Protein AF-A0A3C1PVX0-F1 (afdb_monomer_lite)

Structure (mmCIF, N/CA/C/O backbone):
data_AF-A0A3C1PVX0-F1
#
_entry.id   AF-A0A3C1PVX0-F1
#
loop_
_atom_site.group_PDB
_atom_site.id
_atom_site.type_symbol
_atom_site.label_atom_id
_atom_site.label_alt_id
_atom_site.label_comp_id
_atom_site.label_asym_id
_atom_site.label_entity_id
_atom_site.label_seq_id
_atom_site.pdbx_PDB_ins_code
_atom_site.Cartn_x
_atom_site.Cartn_y
_atom_site.Cartn_z
_atom_site.occupancy
_atom_site.B_iso_or_equiv
_atom_site.auth_seq_id
_atom_site.auth_comp_id
_atom_site.auth_asym_id
_atom_site.auth_atom_id
_atom_site.pdbx_PDB_model_num
ATOM 1 N N . MET A 1 1 ? -6.957 -1.877 -11.340 1.00 62.81 1 MET A N 1
ATOM 2 C CA . MET A 1 1 ? -6.090 -3.019 -10.958 1.00 62.81 1 MET A CA 1
ATOM 3 C C . MET A 1 1 ? -4.929 -2.990 -11.927 1.00 62.81 1 MET A C 1
ATOM 5 O O . MET A 1 1 ? -5.210 -2.906 -13.118 1.00 62.81 1 MET A O 1
ATOM 9 N N . LEU A 1 2 ? -3.681 -2.945 -11.444 1.00 73.19 2 LEU A N 1
ATOM 10 C CA . LEU A 1 2 ? -2.524 -2.534 -12.256 1.00 73.19 2 LEU A CA 1
ATOM 11 C C . LEU A 1 2 ? -2.426 -3.226 -13.622 1.00 73.19 2 LEU A C 1
ATOM 13 O O . LEU A 1 2 ? -1.989 -2.588 -14.568 1.00 73.19 2 LEU A O 1
ATOM 17 N N . ASP A 1 3 ? -2.861 -4.479 -13.747 1.00 71.69 3 ASP A N 1
ATOM 18 C CA . ASP A 1 3 ? -2.781 -5.229 -15.006 1.00 71.69 3 ASP A CA 1
ATOM 19 C C . ASP A 1 3 ? -3.621 -4.648 -16.162 1.00 71.69 3 ASP A C 1
ATOM 21 O O . ASP A 1 3 ? -3.295 -4.906 -17.313 1.00 71.69 3 ASP A O 1
ATOM 25 N N . ASN A 1 4 ? -4.649 -3.832 -15.888 1.00 74.00 4 ASN A N 1
ATOM 26 C CA . ASN A 1 4 ? -5.519 -3.260 -16.933 1.00 74.00 4 ASN A CA 1
ATOM 27 C C . ASN A 1 4 ? -5.312 -1.759 -17.163 1.00 74.00 4 ASN A C 1
ATOM 29 O O . ASN A 1 4 ? -5.643 -1.247 -18.227 1.00 74.00 4 ASN A O 1
ATOM 33 N N . THR A 1 5 ? -4.859 -1.029 -16.142 1.00 78.62 5 THR A N 1
ATOM 34 C CA . THR A 1 5 ? -4.835 0.445 -16.159 1.00 78.62 5 THR A CA 1
ATOM 35 C C . THR A 1 5 ? -3.498 1.038 -15.740 1.00 78.62 5 THR A C 1
ATOM 37 O O . THR A 1 5 ? -3.405 2.258 -15.662 1.00 78.62 5 THR A O 1
ATOM 40 N N . GLU A 1 6 ? -2.522 0.203 -15.362 1.00 81.50 6 GLU A N 1
ATOM 41 C CA . GLU A 1 6 ? -1.255 0.616 -14.732 1.00 81.50 6 GLU A CA 1
ATOM 42 C C . GLU A 1 6 ? -1.448 1.537 -13.513 1.00 81.50 6 GLU A C 1
ATOM 44 O O . GLU A 1 6 ? -0.585 2.331 -13.156 1.00 81.50 6 GLU A O 1
ATOM 49 N N . LYS A 1 7 ? -2.611 1.428 -12.857 1.00 90.50 7 LYS A N 1
ATOM 50 C CA . LYS A 1 7 ? -2.986 2.224 -11.685 1.00 90.50 7 LYS A CA 1
ATOM 51 C C . LYS A 1 7 ? -3.535 1.354 -10.566 1.00 90.50 7 LYS A C 1
ATOM 53 O O . LYS A 1 7 ? -4.226 0.353 -10.819 1.00 90.50 7 LYS A O 1
ATOM 58 N N . CYS A 1 8 ? -3.286 1.769 -9.326 1.00 93.38 8 CYS A N 1
ATOM 59 C CA . CYS A 1 8 ? -3.821 1.125 -8.119 1.00 93.38 8 CYS A CA 1
ATOM 60 C C . CYS A 1 8 ? -4.998 1.841 -7.449 1.00 93.38 8 CYS A C 1
ATOM 62 O O . CYS A 1 8 ? -5.347 1.478 -6.326 1.00 93.38 8 CYS A O 1
ATOM 64 N N . ASP A 1 9 ? -5.648 2.800 -8.110 1.00 94.75 9 ASP A N 1
A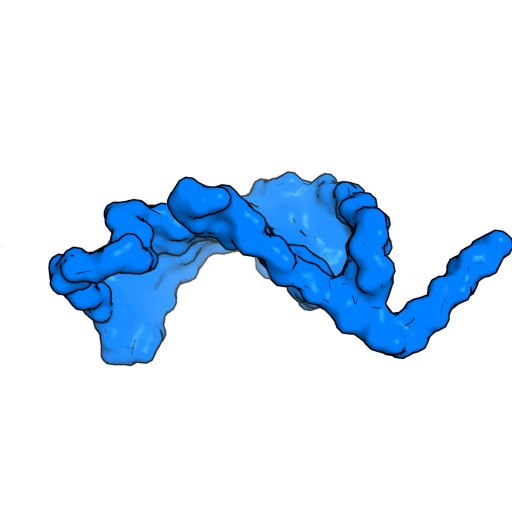TOM 65 C CA . ASP A 1 9 ? -6.821 3.465 -7.538 1.00 94.75 9 ASP A CA 1
ATOM 66 C C . ASP A 1 9 ? -7.937 2.476 -7.175 1.00 94.75 9 ASP A C 1
ATOM 68 O O . ASP A 1 9 ? -8.286 1.571 -7.942 1.00 94.75 9 ASP A O 1
ATOM 72 N N . GLY A 1 10 ? -8.522 2.660 -5.992 1.00 93.62 10 GLY A N 1
ATOM 73 C CA . GLY A 1 10 ? -9.640 1.838 -5.553 1.00 93.62 10 GLY A CA 1
ATOM 74 C C . GLY A 1 10 ? -10.208 2.239 -4.200 1.00 93.62 10 GLY A C 1
ATOM 75 O O . GLY A 1 10 ? -9.562 2.900 -3.385 1.00 93.62 10 GLY A O 1
ATOM 76 N N . PHE A 1 11 ? -11.441 1.811 -3.956 1.00 96.38 11 PHE A N 1
ATOM 77 C CA . PHE A 1 11 ? -12.102 1.941 -2.667 1.00 96.38 11 PHE A CA 1
ATOM 78 C C . PHE A 1 11 ? -12.748 0.612 -2.293 1.00 96.38 11 PHE A C 1
ATOM 80 O O . PHE A 1 11 ? -13.510 0.049 -3.078 1.00 96.38 11 PHE A O 1
ATOM 87 N N . TYR A 1 12 ? -12.446 0.120 -1.095 1.00 95.56 12 TYR A N 1
ATOM 88 C CA . TYR A 1 12 ? -12.853 -1.206 -0.646 1.00 95.56 12 TYR A CA 1
ATOM 89 C C . TYR A 1 12 ? -13.418 -1.134 0.761 1.00 95.56 12 TYR A C 1
ATOM 91 O O . TYR A 1 12 ? -12.827 -0.529 1.652 1.00 95.56 12 TYR A O 1
ATOM 99 N N . ARG A 1 13 ? -14.547 -1.803 0.975 1.00 96.25 13 ARG A N 1
ATOM 100 C CA . ARG A 1 13 ? -15.113 -2.019 2.306 1.00 96.25 13 ARG A CA 1
ATOM 101 C C . ARG A 1 13 ? -14.803 -3.453 2.703 1.00 96.25 13 ARG A C 1
ATOM 103 O O . ARG A 1 13 ? -15.278 -4.375 2.047 1.00 96.25 13 ARG A O 1
ATOM 110 N N . ILE A 1 14 ? -13.989 -3.634 3.735 1.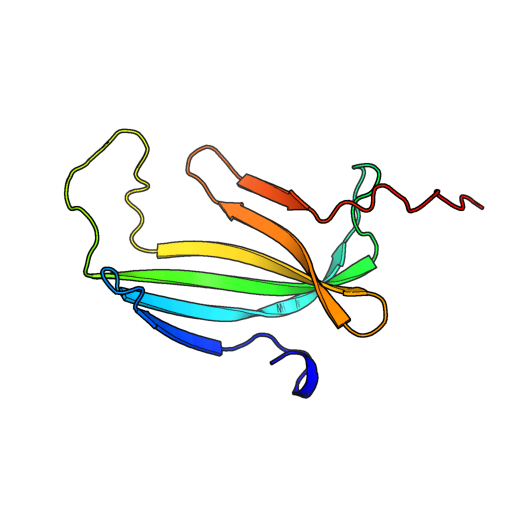00 95.25 14 ILE A N 1
ATOM 111 C CA . ILE A 1 14 ? -13.525 -4.949 4.189 1.00 95.25 14 ILE A CA 1
ATOM 112 C C . ILE A 1 14 ? -14.142 -5.255 5.548 1.00 95.25 14 ILE A C 1
ATOM 114 O O . ILE A 1 14 ? -14.136 -4.413 6.448 1.00 95.25 14 ILE A O 1
ATOM 118 N N . PHE A 1 15 ? -14.648 -6.475 5.696 1.00 95.19 15 PHE A N 1
ATOM 119 C CA . PHE A 1 15 ? -15.113 -7.024 6.961 1.00 95.19 15 PHE A CA 1
ATOM 120 C C . PHE A 1 15 ? -14.365 -8.327 7.250 1.00 95.19 15 PHE A C 1
ATOM 122 O O . PHE A 1 15 ? -14.345 -9.212 6.401 1.00 95.19 15 PHE A O 1
ATOM 129 N N . ASP A 1 16 ? -13.739 -8.430 8.426 1.00 92.56 16 ASP A N 1
ATOM 130 C CA . ASP A 1 16 ? -12.920 -9.593 8.819 1.00 92.56 16 ASP A CA 1
ATOM 131 C C . ASP A 1 16 ? -13.649 -10.579 9.757 1.00 92.56 16 ASP A C 1
ATOM 133 O O . ASP A 1 16 ? -13.016 -11.404 10.410 1.00 92.56 16 ASP A O 1
ATOM 137 N N . GLY A 1 17 ? -14.981 -10.485 9.848 1.00 95.12 17 GLY A N 1
ATOM 138 C CA . GLY A 1 17 ? -15.803 -11.259 10.787 1.00 95.12 17 GLY A CA 1
ATOM 139 C C . GLY A 1 17 ? -16.029 -10.555 12.128 1.00 95.12 17 GLY A C 1
ATOM 140 O O . GLY A 1 17 ? -17.007 -10.845 12.812 1.00 95.12 17 GLY A O 1
ATOM 141 N N . VAL A 1 18 ? -15.179 -9.585 12.482 1.00 92.62 18 VAL A N 1
ATOM 142 C CA . VAL A 1 18 ? -15.315 -8.789 13.716 1.00 92.62 18 VAL A CA 1
ATOM 143 C C . VAL A 1 18 ? -15.226 -7.294 13.424 1.00 92.62 18 VAL A C 1
ATOM 145 O O . VAL A 1 18 ? -16.016 -6.503 13.936 1.00 92.62 18 VAL A O 1
ATOM 148 N N . ARG A 1 19 ? -14.261 -6.890 12.599 1.00 93.00 19 ARG A N 1
ATOM 149 C CA . ARG A 1 19 ? -13.892 -5.501 12.329 1.00 93.00 19 ARG A CA 1
ATOM 150 C C . ARG A 1 19 ? -14.256 -5.100 10.912 1.00 93.00 19 ARG A C 1
ATOM 152 O O . ARG A 1 19 ? -14.114 -5.878 9.970 1.00 93.00 19 ARG A O 1
ATOM 159 N N . ARG A 1 20 ? -14.673 -3.842 10.770 1.00 94.31 20 ARG A N 1
ATOM 160 C CA . ARG A 1 20 ? -14.957 -3.203 9.483 1.00 94.31 20 ARG A CA 1
ATOM 161 C C . ARG A 1 20 ? -13.962 -2.088 9.192 1.00 94.31 20 ARG A C 1
ATOM 163 O O . ARG A 1 20 ? -13.723 -1.222 10.039 1.00 94.31 20 ARG A O 1
ATOM 170 N N . TYR A 1 21 ? -13.455 -2.085 7.967 1.00 94.31 21 TYR A N 1
ATOM 171 C CA . TYR A 1 21 ? -12.492 -1.122 7.455 1.00 94.31 21 TYR A CA 1
ATOM 172 C C . TYR A 1 21 ? -12.992 -0.559 6.130 1.00 94.31 21 TYR A C 1
ATOM 174 O O . TYR A 1 21 ? -13.482 -1.310 5.287 1.00 94.31 21 TYR A O 1
ATOM 182 N N . ASP A 1 22 ? -12.785 0.733 5.923 1.00 95.94 22 ASP A N 1
ATOM 183 C CA . ASP A 1 22 ? -12.857 1.334 4.598 1.00 95.94 22 ASP A CA 1
ATOM 184 C C . ASP A 1 22 ? -11.417 1.627 4.156 1.00 95.94 22 ASP A C 1
ATOM 186 O O . ASP A 1 22 ? -10.683 2.349 4.835 1.00 95.94 22 ASP A O 1
ATOM 190 N N . LEU A 1 23 ? -10.990 1.034 3.043 1.00 95.44 23 LEU A N 1
ATOM 191 C CA . LEU A 1 23 ? -9.690 1.280 2.434 1.00 95.44 23 LEU A CA 1
ATOM 192 C C . LEU A 1 23 ? -9.868 2.168 1.215 1.00 95.44 23 LEU A C 1
ATOM 194 O O . LEU A 1 23 ? -10.667 1.867 0.329 1.00 95.44 23 LEU A O 1
ATOM 198 N N . ARG A 1 24 ? -9.064 3.223 1.139 1.00 96.44 24 ARG A N 1
ATOM 199 C CA . ARG A 1 24 ? -8.883 4.023 -0.067 1.00 96.44 24 ARG A CA 1
ATOM 200 C C . ARG A 1 24 ? -7.453 3.852 -0.546 1.00 96.44 24 ARG A C 1
ATOM 202 O O . ARG A 1 24 ? -6.529 4.099 0.220 1.00 96.44 24 ARG A O 1
ATOM 209 N N . ILE A 1 25 ? -7.288 3.453 -1.797 1.00 96.12 25 ILE A N 1
ATOM 210 C CA . ILE A 1 25 ? -5.995 3.368 -2.467 1.00 96.12 25 ILE A CA 1
ATOM 211 C C . ILE A 1 25 ? -5.971 4.454 -3.534 1.00 96.12 25 ILE A C 1
ATOM 213 O O . ILE A 1 25 ? -6.927 4.581 -4.302 1.00 96.12 25 ILE A O 1
ATOM 217 N N . LYS A 1 26 ? -4.915 5.262 -3.536 1.00 96.69 26 LYS A N 1
ATOM 218 C CA . LYS A 1 26 ? -4.642 6.261 -4.565 1.00 96.69 26 LYS A CA 1
ATOM 219 C C . LYS A 1 26 ? -3.364 5.894 -5.293 1.00 96.69 26 LYS A C 1
ATOM 221 O O . LYS A 1 26 ? -2.372 5.535 -4.652 1.00 96.69 26 LYS A O 1
ATOM 226 N N . ASP A 1 27 ? -3.399 6.012 -6.610 1.00 96.44 27 ASP A N 1
ATOM 227 C CA . ASP A 1 27 ? -2.196 5.873 -7.416 1.00 96.44 27 ASP A CA 1
ATOM 228 C C . ASP A 1 27 ? -1.244 7.054 -7.171 1.00 96.44 27 ASP A C 1
ATOM 230 O O . ASP A 1 27 ? -1.641 8.221 -7.198 1.00 96.44 27 ASP A O 1
ATOM 234 N N . GLY A 1 28 ? 0.011 6.731 -6.873 1.00 95.81 28 GLY A N 1
ATOM 235 C CA . GLY A 1 28 ? 1.106 7.675 -6.663 1.00 95.81 28 GLY A CA 1
ATOM 236 C C . GLY A 1 28 ? 2.072 7.742 -7.846 1.00 95.81 28 GLY A C 1
ATOM 237 O O . GLY A 1 28 ? 3.115 8.384 -7.726 1.00 95.81 28 GLY A O 1
ATOM 238 N N . GLY A 1 29 ? 1.748 7.083 -8.963 1.00 95.31 29 GLY A N 1
ATOM 239 C CA . GLY A 1 29 ? 2.564 7.038 -10.167 1.00 95.31 29 GLY A CA 1
ATOM 240 C C . GLY A 1 29 ? 3.776 6.109 -10.087 1.00 95.31 29 GLY A C 1
ATOM 241 O O . GLY A 1 29 ? 4.027 5.414 -9.098 1.00 95.31 29 GLY A O 1
ATOM 242 N N . LEU A 1 30 ? 4.536 6.099 -11.181 1.00 95.62 30 LEU A N 1
ATOM 243 C CA . LEU A 1 30 ? 5.772 5.339 -11.315 1.00 95.62 30 LEU A CA 1
ATOM 244 C C . LEU A 1 30 ? 6.911 6.040 -10.565 1.00 95.62 30 LEU A C 1
ATOM 246 O O . LEU A 1 30 ? 7.139 7.236 -10.737 1.00 95.62 30 LEU A O 1
ATOM 250 N N . GLN A 1 31 ? 7.664 5.287 -9.767 1.00 96.50 31 GLN A N 1
ATOM 251 C CA . GLN A 1 31 ? 8.779 5.802 -8.984 1.00 96.50 31 GLN A CA 1
ATOM 252 C C . GLN A 1 31 ? 10.012 4.910 -9.136 1.00 96.50 31 GLN A C 1
ATOM 254 O O . GLN A 1 31 ? 9.930 3.688 -9.021 1.00 96.50 31 GLN A O 1
ATOM 259 N N . MET A 1 32 ? 11.174 5.523 -9.370 1.00 96.12 32 MET A N 1
ATOM 260 C CA . MET A 1 32 ? 12.454 4.818 -9.331 1.00 96.12 32 MET A CA 1
ATOM 261 C C . MET A 1 32 ? 12.821 4.511 -7.877 1.00 96.12 32 MET A C 1
ATOM 263 O O . MET A 1 32 ? 12.920 5.418 -7.046 1.00 96.12 32 MET A O 1
ATOM 267 N N . LEU A 1 33 ? 13.017 3.232 -7.556 1.00 94.81 33 LEU A N 1
ATOM 268 C CA . LEU A 1 33 ? 13.484 2.801 -6.246 1.00 94.81 33 LEU A CA 1
ATOM 269 C C . LEU A 1 33 ? 14.985 2.549 -6.277 1.00 94.81 33 LEU A C 1
ATOM 271 O O . LEU A 1 33 ? 15.453 1.540 -6.798 1.00 94.81 33 LEU A O 1
ATOM 275 N N . GLU A 1 34 ? 15.719 3.435 -5.619 1.00 91.69 34 GLU A N 1
ATOM 276 C CA . GLU A 1 34 ? 17.122 3.232 -5.279 1.00 91.69 34 GLU A CA 1
ATOM 277 C C . GLU A 1 34 ? 17.235 2.699 -3.844 1.00 91.69 34 GLU A C 1
ATOM 279 O O . GLU A 1 34 ? 16.401 2.981 -2.967 1.00 91.69 34 GLU A O 1
ATOM 284 N N . THR A 1 35 ? 18.252 1.880 -3.578 1.00 84.44 35 THR A N 1
ATOM 285 C CA . THR A 1 35 ? 18.511 1.381 -2.227 1.00 84.44 35 THR A CA 1
ATOM 286 C C . THR A 1 35 ? 19.979 1.043 -2.005 1.00 84.44 35 THR A C 1
ATOM 288 O O . THR A 1 35 ? 20.651 0.502 -2.875 1.00 84.44 35 THR A O 1
ATOM 291 N N . LYS A 1 36 ? 20.466 1.337 -0.796 1.00 84.75 36 LYS A N 1
ATOM 292 C CA . LYS A 1 36 ? 21.787 0.906 -0.317 1.00 84.75 36 LYS A CA 1
ATOM 293 C C . LYS A 1 36 ? 21.731 -0.445 0.407 1.00 84.75 36 LYS A C 1
ATOM 295 O O . LYS A 1 36 ? 22.772 -0.968 0.788 1.00 84.75 36 LYS A O 1
ATOM 300 N N . VAL A 1 37 ? 20.532 -1.000 0.625 1.00 85.50 37 VAL A N 1
ATOM 301 C CA . VAL A 1 37 ? 20.330 -2.258 1.358 1.00 85.50 37 VAL A CA 1
ATOM 302 C C . VAL A 1 37 ? 20.571 -3.440 0.410 1.00 85.50 37 VAL A C 1
ATOM 304 O O . VAL A 1 37 ? 19.832 -3.578 -0.568 1.00 85.50 37 VAL A O 1
ATOM 307 N N . PRO A 1 38 ? 21.565 -4.308 0.673 1.00 85.50 38 PRO A N 1
ATOM 308 C CA . PRO A 1 38 ? 21.843 -5.459 -0.181 1.00 85.50 38 PRO A CA 1
ATOM 309 C C . PRO A 1 38 ? 20.620 -6.369 -0.363 1.00 85.50 38 PRO A C 1
ATOM 311 O O . PRO A 1 38 ? 19.857 -6.595 0.575 1.00 85.50 38 PRO A O 1
ATOM 314 N N . GLY A 1 39 ? 20.431 -6.878 -1.583 1.00 84.81 39 GLY A N 1
ATOM 315 C CA . GLY A 1 39 ? 19.357 -7.817 -1.928 1.00 84.81 39 GLY A CA 1
ATOM 316 C C . GLY A 1 39 ? 17.952 -7.212 -2.014 1.00 84.81 39 GLY A C 1
ATOM 317 O O . GLY A 1 39 ? 17.007 -7.946 -2.285 1.00 84.81 39 GLY A O 1
ATOM 318 N N . SER A 1 40 ? 17.786 -5.905 -1.782 1.00 90.81 40 SER A N 1
ATOM 319 C CA . SER A 1 40 ? 16.506 -5.219 -1.993 1.00 90.81 40 SER A CA 1
ATOM 320 C C . SER A 1 40 ? 16.273 -4.921 -3.476 1.00 90.81 40 SER A C 1
ATOM 322 O O . SER A 1 40 ? 17.219 -4.650 -4.211 1.00 90.81 40 SER A O 1
ATOM 324 N N . TYR A 1 41 ? 15.007 -4.918 -3.896 1.00 92.38 41 TYR A N 1
ATOM 325 C CA . TYR A 1 41 ? 14.612 -4.534 -5.254 1.00 92.38 41 TYR A CA 1
ATOM 326 C C . TYR A 1 41 ? 15.107 -3.124 -5.628 1.00 92.38 41 TYR A C 1
ATOM 328 O O . TYR A 1 41 ? 14.939 -2.176 -4.850 1.00 92.38 41 TYR A O 1
ATOM 336 N N . VAL A 1 42 ? 15.663 -3.003 -6.837 1.00 93.06 42 VAL A N 1
ATOM 337 C CA . VAL A 1 42 ? 16.095 -1.751 -7.473 1.00 93.06 42 VAL A CA 1
ATOM 338 C C . VAL A 1 42 ? 15.427 -1.648 -8.838 1.00 93.06 42 VAL A C 1
ATOM 340 O O . VAL A 1 42 ? 15.409 -2.620 -9.589 1.00 93.06 42 VAL A O 1
ATOM 343 N N . GLY A 1 43 ? 14.889 -0.473 -9.152 1.00 93.94 43 GLY A N 1
ATOM 344 C CA . GLY A 1 43 ? 14.218 -0.208 -10.423 1.00 93.94 43 GLY A CA 1
ATOM 345 C C . GLY A 1 43 ? 12.882 0.502 -10.246 1.00 93.94 43 GLY A C 1
ATOM 346 O O . GLY A 1 43 ? 12.504 0.897 -9.140 1.00 93.94 43 GLY A O 1
ATOM 347 N N . PHE A 1 44 ? 12.152 0.666 -11.346 1.00 95.50 44 PHE A N 1
ATOM 348 C CA . PHE A 1 44 ? 10.840 1.300 -11.324 1.00 95.50 44 PHE A CA 1
ATOM 349 C C . PHE A 1 44 ? 9.806 0.452 -10.570 1.00 95.50 44 PHE A C 1
ATOM 351 O O . PHE A 1 44 ? 9.764 -0.777 -10.695 1.00 95.50 44 PHE A O 1
ATOM 358 N N . ALA A 1 45 ? 8.961 1.120 -9.792 1.00 96.31 45 ALA A N 1
ATOM 359 C CA . ALA A 1 45 ? 7.819 0.538 -9.104 1.00 96.31 45 ALA A CA 1
ATOM 360 C C . ALA A 1 45 ? 6.655 1.536 -9.080 1.00 96.31 45 ALA A C 1
ATOM 362 O O . ALA A 1 45 ? 6.872 2.736 -8.922 1.00 96.31 45 ALA A O 1
ATOM 363 N N . HIS A 1 46 ? 5.421 1.052 -9.190 1.00 96.12 46 HIS A N 1
ATOM 364 C CA . HIS A 1 46 ? 4.238 1.885 -8.983 1.00 96.12 46 HIS A CA 1
ATOM 365 C C . HIS A 1 46 ? 4.009 2.105 -7.494 1.00 96.12 46 HIS A C 1
ATOM 367 O O . HIS A 1 46 ? 3.934 1.143 -6.722 1.00 96.12 46 HIS A O 1
ATOM 373 N N . ARG A 1 47 ? 3.893 3.368 -7.093 1.00 97.38 47 ARG A N 1
ATOM 374 C CA . ARG A 1 47 ? 3.561 3.763 -5.729 1.00 97.38 47 ARG A CA 1
ATOM 375 C C . ARG A 1 47 ? 2.045 3.772 -5.546 1.00 97.38 47 ARG A C 1
ATOM 377 O O . ARG A 1 47 ? 1.322 4.362 -6.337 1.00 97.38 47 ARG A O 1
ATOM 384 N N . CYS A 1 48 ? 1.582 3.180 -4.454 1.00 97.38 48 CYS A N 1
ATOM 385 C CA . CYS A 1 48 ? 0.179 3.094 -4.075 1.00 97.38 48 CYS A CA 1
ATOM 386 C C . CYS A 1 48 ? 0.009 3.565 -2.635 1.00 97.38 48 CYS A C 1
ATOM 388 O O . CYS A 1 48 ? 0.459 2.900 -1.696 1.00 97.38 48 CYS A O 1
ATOM 390 N N . ASP A 1 49 ? -0.650 4.704 -2.453 1.00 96.94 49 ASP A N 1
ATOM 391 C CA . ASP A 1 49 ? -0.915 5.260 -1.131 1.00 96.94 49 ASP A CA 1
ATOM 392 C C . ASP A 1 49 ? -2.250 4.727 -0.609 1.00 96.94 49 ASP A C 1
ATOM 394 O O . ASP A 1 49 ? -3.300 4.896 -1.229 1.00 96.94 49 ASP A O 1
ATOM 398 N N . ILE A 1 50 ? -2.205 4.054 0.537 1.00 95.75 50 ILE A N 1
ATOM 399 C CA . ILE A 1 50 ? -3.330 3.350 1.145 1.00 95.75 50 ILE A CA 1
ATOM 400 C C . ILE A 1 50 ? -3.705 4.064 2.443 1.00 95.75 50 ILE A C 1
ATOM 402 O O . ILE A 1 50 ? -2.913 4.138 3.387 1.00 95.75 50 ILE A O 1
ATOM 406 N N . THR A 1 51 ? -4.945 4.531 2.512 1.00 94.50 51 THR A N 1
ATOM 407 C CA . THR A 1 51 ? -5.576 5.034 3.733 1.00 94.50 51 THR A CA 1
ATOM 408 C C . THR A 1 51 ? -6.562 3.994 4.238 1.00 94.50 51 THR A C 1
ATOM 410 O O . THR A 1 51 ? -7.474 3.596 3.513 1.00 94.50 51 THR A O 1
ATOM 413 N N . VAL A 1 52 ? -6.400 3.562 5.486 1.00 91.94 52 VAL A N 1
ATOM 414 C CA . VAL A 1 52 ? -7.307 2.615 6.142 1.00 91.94 52 VAL A CA 1
ATOM 415 C C . VAL A 1 52 ? -8.072 3.336 7.239 1.00 91.94 52 VAL A C 1
ATOM 417 O O . VAL A 1 52 ? -7.483 3.730 8.247 1.00 91.94 52 VAL A O 1
ATOM 420 N N . LYS A 1 53 ? -9.386 3.467 7.065 1.00 91.88 53 LYS A N 1
ATOM 421 C CA . LYS A 1 53 ? -10.294 4.025 8.064 1.00 91.88 53 LYS A CA 1
ATOM 422 C C . LYS A 1 53 ? -10.971 2.903 8.838 1.00 91.88 53 LYS A C 1
ATOM 424 O O . LYS A 1 53 ? -11.632 2.036 8.264 1.00 91.88 53 LYS A O 1
ATOM 429 N N . ARG A 1 54 ? -10.816 2.921 10.159 1.00 90.31 54 ARG A N 1
ATOM 430 C CA . ARG A 1 54 ? -11.503 1.991 11.063 1.00 90.31 54 ARG A CA 1
ATOM 431 C C . ARG A 1 54 ? -12.963 2.417 11.226 1.00 90.31 54 ARG A C 1
ATOM 433 O O . ARG A 1 54 ? -13.217 3.542 11.640 1.00 90.31 54 ARG A O 1
ATOM 440 N N . ILE A 1 55 ? -13.908 1.526 10.918 1.00 92.06 55 ILE A N 1
ATOM 441 C CA . ILE A 1 55 ? -15.349 1.825 10.989 1.00 92.06 55 ILE A CA 1
ATOM 442 C C . ILE A 1 55 ? -15.981 1.266 12.266 1.00 92.06 55 ILE A C 1
ATOM 444 O O . ILE A 1 55 ? -16.703 1.980 12.953 1.00 92.06 55 ILE A O 1
ATOM 448 N N . GLY A 1 56 ? -15.711 0.005 12.615 1.00 89.62 56 GLY A N 1
ATOM 449 C CA . GLY A 1 56 ? -16.334 -0.638 13.777 1.00 89.62 56 GLY A CA 1
ATOM 450 C C . GLY A 1 56 ? -15.698 -1.977 14.139 1.00 89.62 56 GLY A C 1
ATOM 451 O O . GLY A 1 56 ? -14.919 -2.518 13.356 1.00 89.62 56 GLY A O 1
ATOM 452 N N . GLY A 1 57 ? -16.005 -2.491 15.335 1.00 87.69 57 GLY A N 1
ATOM 453 C CA . GLY A 1 57 ? -15.469 -3.764 15.845 1.00 87.69 57 GLY A CA 1
ATOM 454 C C . GLY A 1 57 ? -14.095 -3.674 16.522 1.00 87.69 57 GLY A C 1
ATOM 455 O O . GLY A 1 57 ? -13.459 -4.694 16.778 1.00 87.69 57 GLY A O 1
ATOM 456 N N . PHE A 1 58 ? -13.607 -2.462 16.811 1.00 85.31 58 PHE A N 1
ATOM 457 C CA . PHE A 1 58 ? -12.323 -2.243 17.485 1.00 85.31 58 PHE A CA 1
ATOM 458 C C . PHE A 1 58 ? -12.514 -2.006 18.983 1.00 85.31 58 PHE A C 1
ATOM 460 O O . PHE A 1 58 ? -13.430 -1.308 19.407 1.00 85.31 58 PHE A O 1
ATOM 467 N N . SER A 1 59 ? -11.600 -2.551 19.787 1.00 77.00 59 SER A N 1
ATOM 468 C CA . SER A 1 59 ? -11.575 -2.336 21.236 1.00 77.00 59 SER A CA 1
ATOM 469 C C . SER A 1 59 ? -11.440 -0.850 21.581 1.00 77.00 59 SER A C 1
ATOM 471 O O . SER A 1 59 ? -10.476 -0.207 21.170 1.00 77.00 59 SER A O 1
ATOM 473 N N . THR A 1 60 ? -12.318 -0.357 22.453 1.00 71.88 60 THR A N 1
ATOM 474 C CA . THR A 1 60 ? -12.283 1.005 23.016 1.00 71.88 60 THR A CA 1
ATOM 475 C C . THR A 1 60 ? -11.251 1.183 24.138 1.00 71.88 60 THR A C 1
ATOM 477 O O . THR A 1 60 ? -10.946 2.308 24.527 1.00 71.88 60 THR A O 1
ATOM 480 N N . LYS A 1 61 ? -10.669 0.089 24.656 1.00 66.50 61 LYS A N 1
ATOM 481 C CA . LYS A 1 61 ? -9.637 0.139 25.706 1.00 66.50 61 LYS A CA 1
ATOM 482 C C . LYS A 1 61 ? -8.338 0.779 25.188 1.00 66.50 61 LYS A C 1
ATOM 484 O O . LYS A 1 61 ? -7.710 0.247 24.262 1.00 66.50 61 LYS A O 1
ATOM 489 N N . LYS A 1 62 ? -7.933 1.889 25.819 1.00 57.09 62 LYS A N 1
ATOM 490 C CA . LYS A 1 62 ? -6.665 2.602 25.585 1.00 57.09 62 LYS A CA 1
ATOM 491 C C . LYS A 1 62 ? -5.497 1.778 26.142 1.00 57.09 62 LYS A C 1
ATOM 493 O O . LYS A 1 62 ? -5.557 1.321 27.276 1.00 57.09 62 LYS A O 1
ATOM 498 N N . GLY A 1 63 ? -4.450 1.572 25.348 1.00 59.19 63 GLY A N 1
ATOM 499 C CA . GLY A 1 63 ? -3.213 0.903 25.765 1.00 59.19 63 GLY A CA 1
ATOM 500 C C . GLY A 1 63 ? -2.004 1.584 25.126 1.00 59.19 63 GLY A C 1
ATOM 501 O O . GLY A 1 63 ? -2.165 2.250 24.104 1.00 59.19 63 GLY A O 1
ATOM 502 N N . TRP A 1 64 ? -0.815 1.403 25.712 1.00 48.34 64 TRP A N 1
ATOM 503 C CA . TRP A 1 64 ? 0.402 2.187 25.422 1.00 48.34 64 TRP A CA 1
ATOM 504 C C . TRP A 1 64 ? 0.837 2.234 23.945 1.00 48.34 64 TRP A C 1
ATOM 506 O O . TRP A 1 64 ? 1.477 3.193 23.535 1.00 48.34 64 TRP A O 1
ATOM 516 N N . PHE A 1 65 ? 0.453 1.240 23.135 1.00 52.31 65 PHE A N 1
ATOM 517 C CA . PHE A 1 65 ? 0.854 1.117 21.724 1.00 52.31 65 PHE A CA 1
ATOM 518 C C . PHE A 1 65 ? -0.293 1.270 20.717 1.00 52.31 65 PHE A C 1
ATOM 520 O O . PHE A 1 65 ? -0.102 1.055 19.517 1.00 52.31 65 PHE A O 1
ATOM 527 N N . ARG A 1 66 ? -1.512 1.601 21.159 1.00 56.25 66 ARG A N 1
ATOM 528 C CA . ARG A 1 66 ? -2.621 1.793 20.217 1.00 56.25 66 ARG A CA 1
ATOM 529 C C . ARG A 1 66 ? -2.585 3.219 19.695 1.00 56.25 66 ARG A C 1
ATOM 531 O O . ARG A 1 66 ? -3.078 4.120 20.361 1.00 56.25 66 ARG A O 1
ATOM 538 N N . ALA A 1 67 ? -2.019 3.378 18.494 1.00 53.16 67 ALA A N 1
ATOM 539 C CA . ALA A 1 67 ? -2.158 4.584 17.687 1.00 53.16 67 ALA A CA 1
ATOM 540 C C . ALA A 1 67 ? -3.626 5.029 17.733 1.00 53.16 67 ALA A C 1
ATOM 542 O O . ALA A 1 67 ? -4.527 4.299 17.307 1.00 53.16 67 ALA A O 1
ATOM 543 N N . THR A 1 68 ? -3.840 6.187 18.346 1.00 53.28 68 THR A N 1
ATOM 544 C CA . THR A 1 68 ? -5.125 6.872 18.507 1.00 53.28 68 THR A CA 1
ATOM 545 C C . THR A 1 68 ? -5.679 7.382 17.180 1.00 53.28 68 THR A C 1
ATOM 547 O O . THR A 1 68 ? -6.812 7.850 17.138 1.00 53.28 68 THR A O 1
ATOM 550 N N . GLU A 1 69 ? -4.915 7.268 16.094 1.00 59.12 69 GLU A N 1
ATOM 551 C CA . GLU A 1 69 ? -5.371 7.613 14.758 1.00 59.12 69 GLU A CA 1
ATOM 552 C C . GLU A 1 69 ? -6.424 6.605 14.272 1.00 59.12 69 GLU A C 1
ATOM 554 O O . GLU A 1 69 ? -6.195 5.395 14.162 1.00 59.12 69 GLU A O 1
ATOM 559 N N . SER A 1 70 ? -7.617 7.126 13.986 1.00 65.75 70 SER A N 1
ATOM 560 C CA . SER A 1 70 ? -8.702 6.417 13.299 1.00 65.75 70 SER A CA 1
ATOM 561 C C . SER A 1 70 ? -8.336 6.053 11.856 1.00 65.75 70 SER A C 1
ATOM 563 O O . SER A 1 70 ? -8.930 5.132 11.283 1.00 65.75 70 SER A O 1
ATOM 565 N N . GLU A 1 71 ? -7.350 6.757 11.299 1.00 76.00 71 GLU A N 1
ATOM 566 C CA . GLU A 1 71 ? -6.859 6.619 9.938 1.00 76.00 71 GLU A CA 1
ATOM 567 C C . GLU A 1 71 ? -5.395 6.204 9.931 1.00 76.00 71 GLU A C 1
ATOM 569 O O . GLU A 1 71 ? -4.541 6.803 10.572 1.00 76.00 71 GLU A O 1
ATOM 574 N N . ILE A 1 72 ? -5.114 5.139 9.196 1.00 85.12 72 ILE A N 1
ATOM 575 C CA . ILE A 1 72 ? -3.794 4.539 9.118 1.00 85.12 72 ILE A CA 1
ATOM 576 C C . ILE A 1 72 ? -3.276 4.715 7.697 1.00 85.12 72 ILE A C 1
ATOM 578 O O . ILE A 1 72 ? -3.915 4.263 6.746 1.00 85.12 72 ILE A O 1
ATOM 582 N N . TYR A 1 73 ? -2.095 5.312 7.571 1.00 90.00 73 TYR A N 1
ATOM 583 C CA . TYR A 1 73 ? -1.453 5.581 6.287 1.00 90.00 73 TYR A CA 1
ATOM 584 C C . TYR A 1 73 ? -0.369 4.551 5.983 1.00 90.00 73 TYR A C 1
ATOM 586 O O . TYR A 1 73 ? 0.482 4.247 6.831 1.00 90.00 73 TYR A O 1
ATOM 594 N N . ARG A 1 74 ? -0.399 3.996 4.775 1.00 93.94 74 ARG A N 1
ATOM 595 C CA . ARG A 1 74 ? 0.590 3.043 4.264 1.00 93.94 74 ARG A CA 1
ATOM 596 C C . ARG A 1 74 ? 0.951 3.423 2.838 1.00 93.94 74 ARG A C 1
ATOM 598 O O . ARG A 1 74 ? 0.084 3.866 2.096 1.00 93.94 74 ARG A O 1
ATOM 605 N N . THR A 1 75 ? 2.190 3.175 2.442 1.00 97.19 75 THR A N 1
ATOM 606 C CA . THR A 1 75 ? 2.595 3.291 1.037 1.00 97.19 75 THR A CA 1
ATOM 607 C C . THR A 1 75 ? 3.133 1.945 0.578 1.00 97.19 75 THR A C 1
ATOM 609 O O . THR A 1 75 ? 4.072 1.407 1.169 1.00 97.19 75 THR A O 1
ATOM 612 N N . LEU A 1 76 ? 2.509 1.374 -0.446 1.00 97.25 76 LEU A N 1
ATOM 613 C CA . LEU A 1 76 ? 2.908 0.120 -1.069 1.00 97.25 76 LEU A CA 1
ATOM 614 C C . LEU A 1 76 ? 3.555 0.418 -2.417 1.00 97.25 76 LEU A C 1
ATOM 616 O O . LEU A 1 76 ? 3.006 1.175 -3.207 1.00 97.25 76 LEU A O 1
ATOM 620 N N . TYR A 1 77 ? 4.694 -0.203 -2.692 1.00 97.38 77 TYR A N 1
ATOM 621 C CA . TYR A 1 77 ? 5.342 -0.135 -3.993 1.00 97.38 77 TYR A CA 1
ATOM 622 C C . TYR A 1 77 ? 5.252 -1.492 -4.673 1.00 97.38 77 TYR A C 1
ATOM 624 O O . TYR A 1 77 ? 5.626 -2.512 -4.082 1.00 97.38 77 TYR A O 1
ATOM 632 N N . LEU A 1 78 ? 4.779 -1.487 -5.915 1.00 96.44 78 LEU A N 1
ATOM 633 C CA . LEU A 1 78 ? 4.624 -2.670 -6.750 1.00 96.44 78 LEU A CA 1
ATOM 634 C C . LEU A 1 78 ? 5.645 -2.632 -7.887 1.00 96.44 78 LEU A C 1
ATOM 636 O O . LEU A 1 78 ? 5.592 -1.756 -8.747 1.00 96.44 78 LEU A O 1
ATOM 640 N N . GLY A 1 79 ? 6.585 -3.573 -7.873 1.00 94.56 79 GLY A N 1
ATOM 641 C CA . GLY A 1 79 ? 7.560 -3.770 -8.946 1.00 94.56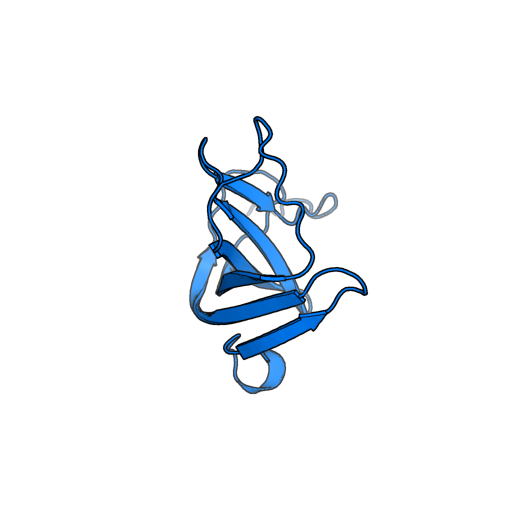 79 GLY A CA 1
ATOM 642 C C . GLY A 1 79 ? 7.108 -4.882 -9.887 1.00 94.56 79 GLY A C 1
ATOM 643 O O . GLY A 1 79 ? 6.376 -5.786 -9.473 1.00 94.56 79 GLY A O 1
ATOM 644 N N . ARG A 1 80 ? 7.545 -4.837 -11.149 1.00 91.81 80 ARG A N 1
ATOM 645 C CA . ARG A 1 80 ? 7.263 -5.896 -12.126 1.00 91.81 80 ARG A CA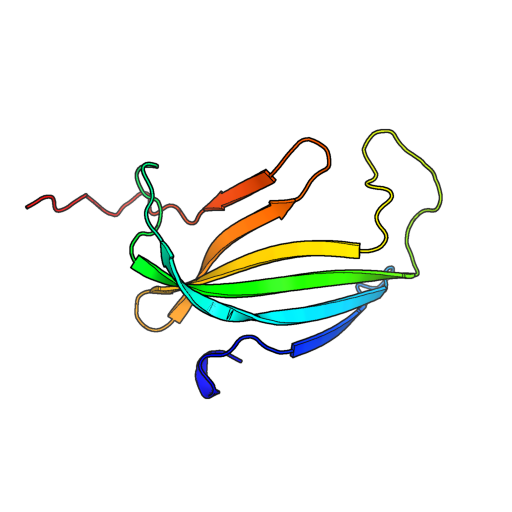 1
ATOM 646 C C . ARG A 1 80 ? 8.419 -6.894 -12.118 1.00 91.81 80 ARG A C 1
ATOM 648 O O . ARG A 1 80 ? 9.518 -6.579 -12.558 1.00 91.81 80 ARG A O 1
ATOM 655 N N . ILE A 1 81 ? 8.179 -8.103 -11.622 1.00 90.69 81 ILE A N 1
ATOM 656 C CA . ILE A 1 81 ? 9.182 -9.175 -11.557 1.00 90.69 81 ILE A CA 1
ATOM 657 C C . ILE A 1 81 ? 8.660 -10.349 -12.374 1.00 90.69 81 ILE A C 1
ATOM 659 O O . ILE A 1 81 ? 7.584 -10.870 -12.089 1.00 90.69 81 ILE A O 1
ATOM 663 N N . ARG A 1 82 ? 9.409 -10.755 -13.409 1.00 90.44 82 ARG A N 1
ATOM 664 C CA . ARG A 1 82 ? 9.030 -11.855 -14.323 1.00 90.44 82 ARG A CA 1
ATOM 665 C C . ARG A 1 82 ? 7.600 -11.721 -14.874 1.00 90.44 82 ARG A C 1
ATOM 667 O O . ARG A 1 82 ? 6.885 -12.707 -14.994 1.00 90.44 82 ARG A O 1
ATOM 674 N N . GLY A 1 83 ? 7.178 -10.492 -15.170 1.00 88.62 83 GLY A N 1
ATOM 675 C CA . GLY A 1 83 ? 5.844 -10.214 -15.703 1.00 88.62 83 GLY A CA 1
ATOM 676 C C . GLY A 1 83 ? 4.712 -10.201 -14.671 1.00 88.62 83 GLY A C 1
ATOM 677 O O . GLY A 1 83 ? 3.563 -10.123 -15.079 1.00 88.62 83 GLY A O 1
ATOM 678 N N . TYR A 1 84 ? 5.000 -10.223 -13.366 1.00 90.00 84 TYR A N 1
ATOM 679 C CA . TYR A 1 84 ? 3.991 -10.117 -12.304 1.00 90.00 84 TYR A CA 1
ATOM 680 C C . TYR A 1 84 ? 4.210 -8.866 -11.454 1.00 90.00 84 TYR A C 1
ATOM 682 O O . TYR A 1 84 ? 5.350 -8.499 -11.165 1.00 90.00 84 TYR A O 1
ATOM 690 N N . TRP A 1 85 ? 3.123 -8.209 -11.038 1.00 92.00 85 TRP A N 1
ATOM 691 C CA . TRP A 1 85 ? 3.186 -7.126 -10.053 1.00 92.00 85 TRP A CA 1
ATOM 692 C C . TRP A 1 85 ? 3.348 -7.711 -8.656 1.00 92.00 85 TRP A C 1
ATOM 694 O O . TRP A 1 85 ? 2.438 -8.362 -8.145 1.00 92.00 85 TRP A O 1
ATOM 704 N N . LEU A 1 86 ? 4.496 -7.464 -8.030 1.00 93.69 86 LEU A N 1
ATOM 705 C CA . LEU A 1 86 ? 4.797 -7.948 -6.687 1.00 93.69 86 LEU A CA 1
ATOM 706 C C . LEU A 1 86 ? 5.060 -6.784 -5.726 1.00 93.69 86 LEU A C 1
ATOM 708 O O . LEU A 1 86 ? 5.651 -5.777 -6.126 1.00 93.69 86 LEU A O 1
ATOM 712 N N . PRO A 1 87 ? 4.665 -6.908 -4.447 1.00 96.00 87 PRO A N 1
ATOM 713 C CA . PRO A 1 87 ? 5.003 -5.929 -3.423 1.00 96.00 87 PRO A CA 1
ATOM 714 C C . PRO A 1 87 ? 6.511 -5.956 -3.160 1.00 96.00 87 PRO A C 1
ATOM 716 O O . PRO A 1 87 ? 7.044 -6.921 -2.617 1.00 96.00 87 PRO A O 1
ATOM 719 N N . VAL A 1 88 ? 7.204 -4.882 -3.537 1.00 96.50 88 VAL A N 1
ATOM 720 C CA . VAL A 1 88 ? 8.668 -4.774 -3.399 1.00 96.50 88 VAL A CA 1
ATOM 721 C C . VAL A 1 88 ? 9.091 -3.922 -2.204 1.00 96.50 88 VAL A C 1
ATOM 723 O O . VAL A 1 88 ? 10.188 -4.095 -1.668 1.00 96.50 88 VAL A O 1
ATOM 726 N N . ARG A 1 89 ? 8.215 -3.020 -1.746 1.00 97.06 89 ARG A N 1
ATOM 727 C CA . ARG A 1 89 ? 8.422 -2.193 -0.552 1.00 97.06 89 ARG A CA 1
ATOM 728 C C . ARG A 1 89 ? 7.079 -1.841 0.081 1.00 97.06 89 ARG A C 1
ATOM 730 O O . ARG A 1 89 ? 6.154 -1.453 -0.622 1.00 97.06 89 ARG A O 1
ATOM 737 N N . LEU A 1 90 ? 6.990 -1.937 1.403 1.00 97.19 90 LEU A N 1
ATOM 738 C CA . LEU A 1 90 ? 5.856 -1.456 2.188 1.00 97.19 90 LEU A CA 1
ATOM 739 C C . LEU A 1 90 ? 6.358 -0.509 3.269 1.00 97.19 90 LEU A C 1
ATOM 741 O O . LEU A 1 90 ? 7.272 -0.821 4.031 1.00 97.19 90 LEU A O 1
ATOM 745 N N . GLU A 1 91 ? 5.716 0.640 3.341 1.00 95.81 91 GLU A N 1
ATOM 746 C CA . GLU A 1 91 ? 6.050 1.736 4.225 1.00 95.81 91 GLU A CA 1
ATOM 747 C C . GLU A 1 91 ? 4.897 1.986 5.199 1.00 95.81 91 GLU A C 1
ATOM 749 O O . GLU A 1 91 ? 3.747 2.181 4.800 1.00 95.81 91 GLU A O 1
ATOM 754 N N . ILE A 1 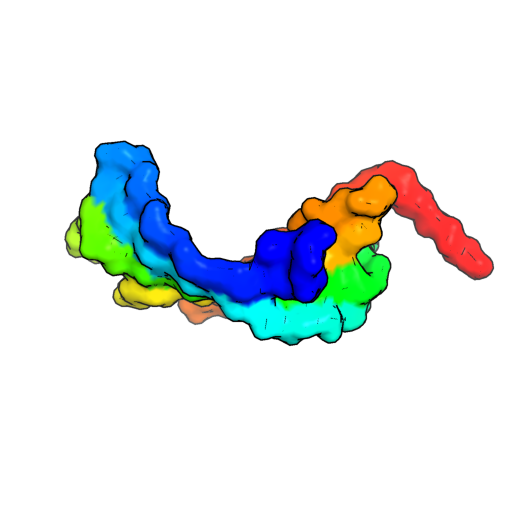92 ? 5.210 1.954 6.492 1.00 91.19 92 ILE A N 1
ATOM 755 C CA . ILE A 1 92 ? 4.247 1.990 7.591 1.00 91.19 92 ILE A CA 1
ATOM 756 C C . ILE A 1 92 ? 4.612 3.153 8.508 1.00 91.19 92 ILE A C 1
ATOM 758 O O . ILE A 1 92 ? 5.591 3.073 9.250 1.00 91.19 92 ILE A O 1
ATOM 762 N N . SER A 1 93 ? 3.813 4.219 8.482 1.00 83.75 93 SER A N 1
ATOM 763 C CA . SER A 1 93 ? 3.941 5.305 9.455 1.00 83.75 93 SER A CA 1
ATOM 764 C C . SER A 1 93 ? 3.456 4.841 10.829 1.00 83.75 93 SER A C 1
ATOM 766 O O . SER A 1 93 ? 2.384 4.229 10.951 1.00 83.75 93 SER A O 1
ATOM 768 N N . VAL A 1 94 ? 4.270 5.112 11.846 1.00 79.06 94 VAL A N 1
ATOM 769 C CA . VAL A 1 94 ? 4.003 4.880 13.270 1.00 79.06 94 VAL A CA 1
ATOM 770 C C . VAL A 1 94 ? 4.435 6.125 14.061 1.00 79.06 94 VAL A C 1
ATOM 772 O O . VAL A 1 94 ? 5.250 6.894 13.560 1.00 79.06 94 VAL A O 1
ATOM 775 N N . PRO A 1 95 ? 3.958 6.349 15.299 1.00 77.62 95 PRO A N 1
ATOM 776 C CA . PRO A 1 95 ? 4.287 7.574 16.042 1.00 77.62 95 PRO A CA 1
ATOM 777 C C . PRO A 1 95 ? 5.790 7.840 16.231 1.00 77.62 95 PRO A C 1
ATOM 779 O O . PRO A 1 95 ? 6.208 8.986 16.316 1.00 77.62 95 PRO A O 1
ATOM 782 N N . LEU A 1 96 ? 6.610 6.785 16.276 1.00 83.31 96 LEU A N 1
ATOM 783 C CA . LEU A 1 96 ? 8.063 6.871 16.464 1.00 83.31 96 LEU A CA 1
ATOM 784 C C . LEU A 1 96 ? 8.853 7.003 15.145 1.00 83.31 96 LEU A C 1
ATOM 786 O O . LEU A 1 96 ? 10.080 7.029 15.174 1.00 83.31 96 LEU A O 1
ATOM 790 N N . GLY A 1 97 ? 8.184 7.035 13.987 1.00 84.25 97 GLY A N 1
ATOM 791 C CA . GLY A 1 97 ? 8.832 7.106 12.676 1.00 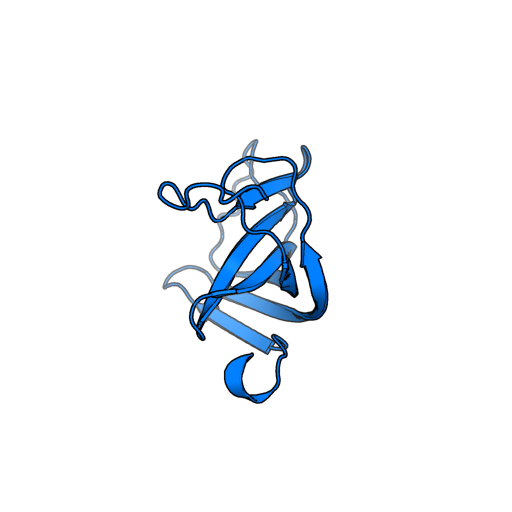84.25 97 GLY A CA 1
ATOM 792 C C . GLY A 1 97 ? 8.191 6.187 11.638 1.00 84.25 97 GLY A C 1
ATOM 793 O O . GLY A 1 97 ? 6.971 6.104 11.513 1.00 84.25 97 GLY A O 1
ATOM 794 N N . LYS A 1 98 ? 9.015 5.499 10.842 1.00 88.88 98 LYS A N 1
ATOM 795 C CA . LYS A 1 98 ? 8.544 4.712 9.697 1.00 88.88 98 LYS A CA 1
ATOM 796 C C . LYS A 1 98 ? 9.168 3.324 9.681 1.00 88.88 98 LYS A C 1
ATOM 798 O O . LYS A 1 98 ? 10.383 3.189 9.569 1.00 88.88 98 LYS A O 1
ATOM 803 N N . ALA A 1 99 ? 8.334 2.290 9.750 1.00 91.38 99 ALA A N 1
ATOM 804 C CA . ALA A 1 99 ? 8.772 0.923 9.499 1.00 91.38 99 ALA A CA 1
ATOM 805 C C . ALA A 1 99 ? 8.734 0.647 7.989 1.00 91.38 99 ALA A C 1
ATOM 807 O O . ALA A 1 99 ? 7.766 0.998 7.311 1.00 91.38 99 ALA A O 1
ATOM 808 N N . VAL A 1 100 ? 9.795 0.032 7.457 1.00 93.88 100 VAL A N 1
ATOM 809 C CA . VAL A 1 100 ? 9.924 -0.262 6.023 1.00 93.88 100 VAL A CA 1
ATOM 810 C C . VAL A 1 100 ? 10.220 -1.742 5.823 1.00 93.88 100 VAL A C 1
ATOM 812 O O . VAL A 1 100 ? 11.316 -2.203 6.137 1.00 93.88 100 VAL A O 1
ATOM 815 N N . ALA A 1 101 ? 9.258 -2.472 5.264 1.00 94.88 101 ALA A N 1
ATOM 816 C CA . ALA A 1 101 ? 9.464 -3.830 4.778 1.00 94.88 101 ALA A CA 1
ATOM 817 C C . ALA A 1 101 ? 9.907 -3.785 3.309 1.00 94.88 101 ALA A C 1
ATOM 819 O O . ALA A 1 101 ? 9.409 -2.974 2.526 1.00 94.88 101 ALA A O 1
ATOM 820 N N . ARG A 1 102 ? 10.857 -4.643 2.933 1.00 95.25 102 ARG A N 1
ATOM 821 C CA . ARG A 1 102 ? 11.390 -4.741 1.568 1.00 95.25 102 ARG A CA 1
ATOM 822 C C . ARG A 1 102 ? 11.387 -6.195 1.131 1.00 95.25 102 ARG A C 1
ATOM 824 O O . ARG A 1 102 ? 11.699 -7.071 1.937 1.00 95.25 102 ARG A O 1
ATOM 831 N N . LEU A 1 103 ? 11.069 -6.432 -0.137 1.00 93.50 103 LEU A N 1
ATOM 832 C CA . LEU A 1 103 ? 11.320 -7.727 -0.751 1.00 93.50 103 LEU A CA 1
ATOM 833 C C . LEU A 1 103 ? 12.835 -7.911 -0.867 1.00 93.50 103 LEU A C 1
ATOM 835 O O . LEU A 1 103 ? 13.521 -7.046 -1.414 1.00 93.50 103 LEU A O 1
ATOM 839 N N . SER A 1 104 ? 13.333 -9.022 -0.328 1.00 88.62 104 SER A N 1
ATOM 840 C CA . SER A 1 104 ? 14.737 -9.404 -0.409 1.00 88.62 104 SER A CA 1
ATOM 841 C C . SER A 1 104 ? 14.864 -10.686 -1.216 1.00 88.62 104 SER A C 1
ATOM 843 O O . SER A 1 104 ? 14.257 -11.697 -0.861 1.00 88.62 104 SER A O 1
ATOM 845 N N . ASP A 1 105 ? 15.654 -10.641 -2.285 1.00 79.38 105 ASP A N 1
ATOM 846 C CA . ASP A 1 105 ? 16.073 -11.848 -2.989 1.00 79.38 105 ASP A CA 1
ATOM 847 C C . ASP A 1 105 ? 17.376 -12.355 -2.359 1.00 79.38 105 ASP A C 1
ATOM 849 O O . ASP A 1 105 ? 18.407 -11.682 -2.397 1.00 79.38 105 ASP A O 1
ATOM 853 N N . LYS A 1 106 ? 17.317 -13.536 -1.737 1.00 67.50 106 LYS A N 1
ATOM 854 C CA . LYS A 1 106 ? 18.482 -14.178 -1.113 1.00 67.50 106 LYS A CA 1
ATOM 855 C C . LYS A 1 106 ? 19.399 -14.865 -2.131 1.00 67.50 106 LYS A C 1
ATOM 857 O O . LYS A 1 106 ? 20.534 -15.178 -1.786 1.00 67.50 106 LYS A O 1
ATOM 862 N N . ASN A 1 107 ? 18.922 -15.090 -3.357 1.00 61.47 107 ASN A N 1
ATOM 863 C CA . ASN A 1 107 ? 19.598 -15.884 -4.382 1.00 61.47 107 ASN A CA 1
ATOM 864 C C . ASN A 1 107 ? 20.046 -15.061 -5.601 1.00 61.47 107 ASN A C 1
ATOM 866 O O . ASN A 1 107 ? 20.741 -15.598 -6.464 1.00 61.47 107 ASN A O 1
ATOM 870 N N . HIS A 1 108 ? 19.697 -13.773 -5.686 1.00 54.44 108 HIS A N 1
ATOM 871 C CA . HIS A 1 108 ? 20.205 -12.889 -6.734 1.00 54.44 108 HIS A CA 1
ATOM 872 C C . HIS A 1 108 ? 21.684 -12.577 -6.475 1.00 54.44 108 HIS A C 1
ATOM 874 O O . HIS A 1 108 ? 22.029 -11.651 -5.735 1.00 54.44 108 HIS A O 1
ATOM 880 N N . LYS A 1 109 ? 22.584 -13.380 -7.056 1.00 45.53 109 LYS A N 1
ATOM 881 C CA . LYS A 1 109 ? 23.998 -13.010 -7.153 1.00 45.53 109 LYS A CA 1
ATOM 882 C C . LYS A 1 109 ? 24.062 -11.681 -7.902 1.00 45.53 109 LYS A C 1
ATOM 884 O O . LYS A 1 109 ? 23.527 -11.572 -8.998 1.00 45.53 109 LYS A O 1
ATOM 889 N N . ARG A 1 110 ? 24.686 -10.668 -7.296 1.00 50.41 110 ARG A N 1
ATOM 890 C CA . ARG A 1 110 ? 25.041 -9.433 -8.000 1.00 50.41 110 ARG A CA 1
ATOM 891 C C . ARG A 1 110 ? 25.927 -9.815 -9.187 1.00 50.41 110 ARG A C 1
ATOM 893 O O . ARG A 1 110 ? 27.092 -10.137 -8.978 1.00 50.41 110 ARG A O 1
ATOM 900 N N . GLU A 1 111 ? 25.399 -9.761 -10.401 1.00 44.53 111 GLU A N 1
ATOM 901 C CA . GLU A 1 111 ? 26.234 -9.483 -11.566 1.00 44.53 111 GLU A CA 1
ATOM 902 C C . GLU A 1 111 ? 26.554 -7.990 -11.487 1.00 44.53 111 GLU A C 1
ATOM 904 O O . GLU A 1 111 ? 25.734 -7.128 -11.801 1.00 44.53 111 GLU A O 1
ATOM 909 N N . VAL A 1 112 ? 27.704 -7.687 -10.886 1.00 41.81 112 VAL A N 1
ATOM 910 C CA . VAL A 1 112 ? 28.316 -6.362 -10.984 1.00 41.81 112 VAL A CA 1
ATOM 911 C C . VAL A 1 112 ? 29.078 -6.350 -12.316 1.00 41.81 112 VAL A C 1
ATOM 913 O O . VAL A 1 112 ? 29.761 -7.344 -12.573 1.00 41.81 112 VAL A O 1
ATOM 916 N N . PRO A 1 113 ? 28.949 -5.303 -13.153 1.00 40.50 113 PRO A N 1
ATOM 917 C CA . PRO A 1 113 ? 29.794 -5.134 -14.335 1.00 40.50 113 PRO A CA 1
ATOM 918 C C . PRO A 1 113 ? 31.284 -5.084 -13.984 1.00 40.50 113 PRO A C 1
ATOM 920 O O . PRO A 1 113 ? 31.610 -4.581 -12.881 1.00 40.50 113 PRO A O 1
#

Radius of gyration: 16.76 Å; chains: 1; bounding box: 46×24×43 Å

Foldseek 3Di:
DCVPPVFDFDWDWDDPPQWIKIKGKGWPAKDFDDDPDPQADGGIWTKIKIKIATDDRDDPDDDPQDDPDSIWIKIWTWDQDPNDTDGAKIWGDGPVGIDIDGDGDPPPDDPDD

pLDDT: mean 84.87, std 15.16, range [40.5, 97.38]

Secondary structure (DSSP, 8-state):
-HHHHS---EEEEEE-SS-EEEEEEEEEEEEEE---STTB--EEEEEEEEEEEEEE-------TT----SEEEEEEEEEEETTEEEEEEEEEEETTEEEEEE-B-SS------

Sequence (113 aa):
MLDNTEKCDGFYRIFDGVRRYDLRIKDGGLQMLETKVPGSYVGFAHRCDITVKRIGGFSTKKGWFRATESEIYRTLYLGRIRGYWLPVRLEISVPLGKAVARLSDKNHKREVP